Protein AF-A0A6B1FDM1-F1 (afdb_monomer_lite)

Structure (mmCIF, N/CA/C/O backbone):
data_AF-A0A6B1FDM1-F1
#
_entry.id   AF-A0A6B1FDM1-F1
#
loop_
_atom_site.group_PDB
_atom_site.id
_atom_site.type_symbol
_atom_site.label_atom_id
_atom_site.label_alt_id
_atom_site.label_comp_id
_atom_site.label_asym_id
_atom_site.label_entity_id
_atom_site.label_seq_id
_atom_site.pdbx_PDB_ins_code
_atom_site.Cartn_x
_atom_site.Cartn_y
_atom_site.Cartn_z
_atom_site.occupancy
_atom_site.B_iso_or_equiv
_atom_site.auth_seq_id
_atom_site.auth_comp_id
_atom_site.auth_asym_id
_atom_site.auth_atom_id
_atom_site.pdbx_PDB_model_num
ATOM 1 N N . MET A 1 1 ? 19.917 7.417 -15.029 1.00 42.50 1 MET A N 1
ATOM 2 C CA . MET A 1 1 ? 18.644 6.910 -14.487 1.00 42.50 1 MET A CA 1
ATOM 3 C C . MET A 1 1 ? 17.565 7.818 -15.052 1.00 42.50 1 MET A C 1
ATOM 5 O O . MET A 1 1 ? 17.485 8.949 -14.603 1.00 42.50 1 MET A O 1
ATOM 9 N N . LYS A 1 2 ? 16.844 7.414 -16.111 1.00 45.94 2 LYS A N 1
ATOM 10 C CA . LYS A 1 2 ? 15.558 8.073 -16.402 1.00 45.94 2 LYS A CA 1
ATOM 11 C C . LYS A 1 2 ? 14.758 7.973 -15.104 1.00 45.94 2 LYS A C 1
ATOM 13 O O . LYS A 1 2 ? 14.708 6.878 -14.539 1.00 45.94 2 LYS A O 1
ATOM 18 N N . ASP A 1 3 ? 14.332 9.107 -14.557 1.00 71.25 3 ASP A N 1
ATOM 19 C CA . ASP A 1 3 ? 13.854 9.185 -13.178 1.00 71.25 3 ASP A CA 1
ATOM 20 C C . ASP A 1 3 ? 12.719 8.180 -12.980 1.00 71.25 3 ASP A C 1
ATOM 22 O O . ASP A 1 3 ? 11.755 8.171 -13.742 1.00 71.25 3 ASP A O 1
ATOM 26 N N . LEU A 1 4 ? 12.811 7.339 -11.946 1.00 70.56 4 LEU A N 1
ATOM 27 C CA . LEU A 1 4 ? 11.765 6.378 -11.563 1.00 70.56 4 LEU A CA 1
ATOM 28 C C . LEU A 1 4 ? 10.365 7.032 -11.548 1.00 70.56 4 LEU A C 1
ATOM 30 O O . LEU A 1 4 ? 9.361 6.398 -11.851 1.00 70.56 4 LEU A O 1
ATOM 34 N N . LEU A 1 5 ? 10.314 8.331 -11.254 1.00 73.50 5 LEU A N 1
ATOM 35 C CA . LEU A 1 5 ? 9.120 9.171 -11.270 1.00 73.50 5 LEU A CA 1
ATOM 36 C C . LEU A 1 5 ? 8.546 9.416 -12.667 1.00 73.50 5 LEU A C 1
ATOM 38 O O . LEU A 1 5 ? 7.332 9.378 -12.836 1.00 73.50 5 LEU A O 1
ATOM 42 N N . GLU A 1 6 ? 9.391 9.681 -13.662 1.00 76.81 6 GLU A N 1
ATOM 43 C CA . GLU A 1 6 ? 8.963 9.832 -15.055 1.00 76.81 6 GLU A CA 1
ATOM 44 C C . GLU A 1 6 ? 8.383 8.507 -15.561 1.00 76.81 6 GLU A C 1
ATOM 46 O O . GLU A 1 6 ? 7.276 8.478 -16.094 1.00 76.81 6 GLU A O 1
ATOM 51 N N . PHE A 1 7 ? 9.050 7.394 -15.243 1.00 77.75 7 PHE A N 1
ATOM 52 C CA . PHE A 1 7 ? 8.566 6.062 -15.597 1.00 77.75 7 PHE A CA 1
ATOM 53 C C . PHE A 1 7 ? 7.201 5.743 -14.970 1.00 77.75 7 PHE A C 1
ATOM 55 O O . PHE A 1 7 ? 6.278 5.317 -15.666 1.00 77.75 7 PHE A O 1
ATOM 62 N N . VAL A 1 8 ? 7.043 5.956 -13.659 1.00 78.12 8 VAL A N 1
ATOM 63 C CA . VAL A 1 8 ? 5.786 5.649 -12.952 1.00 78.12 8 VAL A CA 1
ATOM 64 C C . VAL A 1 8 ? 4.645 6.583 -13.405 1.00 78.12 8 VAL A C 1
ATOM 66 O O . VAL A 1 8 ? 3.480 6.193 -13.353 1.00 78.12 8 VAL A O 1
ATOM 69 N N . ARG A 1 9 ? 4.943 7.788 -13.919 1.00 76.56 9 ARG A N 1
ATOM 70 C CA . ARG A 1 9 ? 3.938 8.661 -14.563 1.00 76.56 9 ARG A CA 1
ATOM 71 C C . ARG A 1 9 ? 3.458 8.114 -15.907 1.00 76.56 9 ARG A C 1
ATOM 73 O O . ARG A 1 9 ? 2.264 8.192 -16.195 1.00 76.56 9 ARG A O 1
ATOM 80 N N . GLU A 1 10 ? 4.363 7.586 -16.725 1.00 80.19 10 GLU A N 1
ATOM 81 C CA . GLU A 1 10 ? 4.032 7.008 -18.036 1.00 80.19 10 GLU A CA 1
ATOM 82 C C . GLU A 1 10 ? 3.361 5.632 -17.914 1.00 80.19 10 GLU A C 1
ATOM 84 O O . GLU A 1 10 ? 2.503 5.268 -18.726 1.00 80.19 10 GLU A O 1
ATOM 89 N N . THR A 1 11 ? 3.705 4.891 -16.861 1.00 82.25 11 THR A N 1
ATOM 90 C CA . THR A 1 11 ? 3.257 3.518 -16.627 1.00 82.25 11 THR A CA 1
ATOM 91 C C . THR A 1 11 ? 2.510 3.427 -15.293 1.00 82.25 11 THR A C 1
ATOM 93 O O . THR A 1 11 ? 3.068 2.957 -14.315 1.00 82.25 11 THR A O 1
ATOM 96 N N . PRO A 1 12 ? 1.247 3.876 -15.195 1.00 81.75 12 PRO A N 1
ATOM 97 C CA . PRO A 1 12 ? 0.527 3.857 -13.923 1.00 81.75 12 PRO A CA 1
ATOM 98 C C . PRO A 1 12 ? 0.198 2.424 -13.474 1.00 81.75 12 PRO A C 1
ATOM 100 O O . PRO A 1 12 ? -0.090 1.568 -14.314 1.00 81.75 12 PRO A O 1
ATOM 103 N N . ILE A 1 13 ? 0.159 2.212 -12.152 1.00 86.06 13 ILE A N 1
ATOM 104 C CA . ILE A 1 13 ? -0.189 0.935 -11.493 1.00 86.06 13 ILE A CA 1
ATOM 105 C C . ILE A 1 13 ? -1.529 0.390 -12.005 1.00 86.06 13 ILE A C 1
ATOM 107 O O . ILE A 1 13 ? -1.641 -0.782 -12.353 1.00 86.06 13 ILE A O 1
ATOM 111 N N . ASP A 1 14 ? -2.538 1.260 -12.103 1.00 85.81 14 ASP A N 1
ATOM 112 C CA . ASP A 1 14 ? -3.818 0.955 -12.735 1.00 85.81 14 ASP A CA 1
ATOM 113 C C . ASP A 1 14 ? -4.148 2.027 -13.781 1.00 85.81 14 ASP A C 1
ATOM 115 O O . ASP A 1 14 ? -4.350 3.207 -13.478 1.00 85.81 14 ASP A O 1
ATOM 119 N N . ARG A 1 15 ? -4.216 1.610 -15.049 1.00 80.31 15 ARG A N 1
ATOM 120 C CA . ARG A 1 15 ? -4.551 2.499 -16.171 1.00 80.31 15 ARG A CA 1
ATOM 121 C C . ARG A 1 15 ? -6.011 2.949 -16.164 1.00 80.31 15 ARG A C 1
ATOM 123 O O . ARG A 1 15 ? -6.291 3.991 -16.755 1.00 80.31 15 ARG A O 1
ATOM 130 N N . ARG A 1 16 ? -6.915 2.174 -15.556 1.00 84.88 16 ARG A N 1
ATOM 131 C CA . ARG A 1 16 ? -8.363 2.429 -15.516 1.00 84.88 16 ARG A CA 1
ATOM 132 C C . ARG A 1 16 ? -8.765 3.323 -14.344 1.00 84.88 16 ARG A C 1
ATOM 134 O O . ARG A 1 16 ? -9.761 4.022 -14.471 1.00 84.88 16 ARG A O 1
ATOM 141 N N . ARG A 1 17 ? -8.005 3.304 -13.243 1.00 83.06 17 ARG A N 1
ATOM 142 C CA . ARG A 1 17 ? -8.274 4.064 -12.005 1.00 83.06 17 ARG A CA 1
ATOM 143 C C . ARG A 1 17 ? -7.063 4.893 -11.578 1.00 83.06 17 ARG A C 1
ATOM 145 O O . ARG A 1 17 ? -6.530 4.729 -10.481 1.00 83.06 17 ARG A O 1
ATOM 152 N N . ARG A 1 18 ? -6.573 5.763 -12.464 1.00 79.25 18 ARG A N 1
ATOM 153 C CA . ARG A 1 18 ? -5.328 6.527 -12.237 1.00 79.25 18 ARG A CA 1
ATOM 154 C C . ARG A 1 18 ? -5.411 7.436 -11.013 1.00 79.25 18 ARG A C 1
ATOM 156 O O . ARG A 1 18 ? -4.438 7.590 -10.285 1.00 79.25 18 ARG A O 1
ATOM 163 N N . GLU A 1 19 ? -6.577 8.022 -10.781 1.00 82.69 19 GLU A N 1
ATOM 164 C CA . GLU A 1 19 ? -6.888 8.896 -9.652 1.00 82.69 19 GLU A CA 1
ATOM 165 C C . GLU A 1 19 ? -6.703 8.218 -8.288 1.00 82.69 19 GLU A C 1
ATOM 167 O O . GLU A 1 19 ? -6.422 8.900 -7.303 1.00 82.69 19 GLU A O 1
ATOM 172 N N . ARG A 1 20 ? -6.799 6.882 -8.242 1.00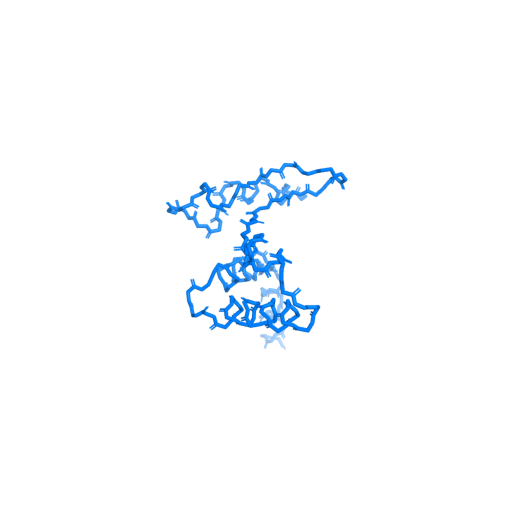 83.75 20 ARG A N 1
ATOM 173 C CA . ARG A 1 20 ? -6.593 6.069 -7.037 1.00 83.75 20 ARG A CA 1
ATOM 174 C C . ARG A 1 20 ? -5.118 5.953 -6.639 1.00 83.75 20 ARG A C 1
ATOM 176 O O . ARG A 1 20 ? -4.825 5.688 -5.477 1.00 83.75 20 ARG A O 1
ATOM 183 N N . TYR A 1 21 ? -4.202 6.201 -7.576 1.00 84.44 21 TYR A N 1
ATOM 184 C CA . TYR A 1 21 ? -2.755 6.110 -7.373 1.00 84.44 21 TYR A CA 1
ATOM 185 C C . TYR A 1 21 ? -2.073 7.459 -7.638 1.00 84.44 21 TYR A C 1
ATOM 187 O O . TYR A 1 21 ? -1.306 7.610 -8.596 1.00 84.44 21 TYR A O 1
ATOM 195 N N . PRO A 1 22 ? -2.393 8.497 -6.846 1.00 80.69 22 PRO A N 1
ATOM 196 C CA . PRO A 1 22 ? -1.906 9.833 -7.124 1.00 80.69 22 PRO A CA 1
ATOM 197 C C . PRO A 1 22 ? -0.419 9.924 -6.781 1.00 80.69 22 PRO A C 1
ATOM 199 O O . PRO A 1 22 ? -0.057 9.779 -5.621 1.00 80.69 22 PRO A O 1
ATOM 202 N N . MET A 1 23 ? 0.436 10.234 -7.759 1.00 80.44 23 MET A N 1
ATOM 203 C CA . MET A 1 23 ? 1.847 10.532 -7.498 1.00 80.44 23 MET A CA 1
ATOM 204 C C . MET A 1 23 ? 1.996 11.954 -6.942 1.00 80.44 23 MET A C 1
ATOM 206 O O . MET A 1 23 ? 2.154 12.917 -7.699 1.00 80.44 23 MET A O 1
ATOM 210 N N . LYS A 1 24 ? 1.920 12.101 -5.619 1.00 83.94 24 LYS A N 1
ATOM 211 C CA . LYS A 1 24 ? 1.989 13.393 -4.925 1.00 83.94 24 LYS A CA 1
ATOM 212 C C . LYS A 1 24 ? 3.314 13.530 -4.173 1.00 83.94 24 LYS A C 1
ATOM 214 O O . LYS A 1 24 ? 3.672 12.627 -3.419 1.00 83.94 24 LYS A O 1
ATOM 219 N N . PRO A 1 25 ? 4.043 14.647 -4.331 1.00 82.44 25 PRO A N 1
ATOM 220 C CA . PRO A 1 25 ? 5.201 14.905 -3.485 1.00 82.44 25 PRO A CA 1
ATOM 221 C C . PRO A 1 25 ? 4.746 15.048 -2.026 1.00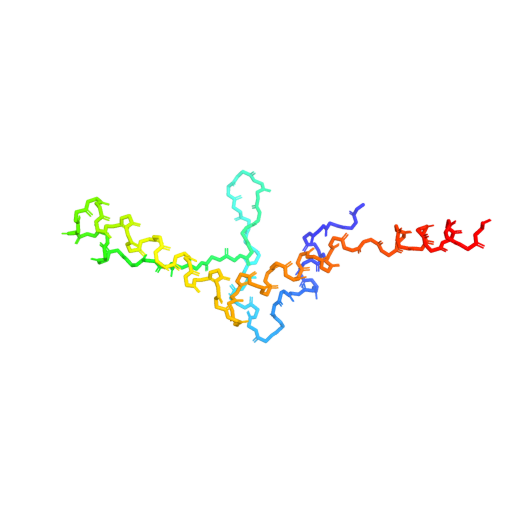 82.44 25 PRO A C 1
ATOM 223 O O . PRO A 1 25 ? 3.778 15.757 -1.741 1.00 82.44 25 PRO A O 1
ATOM 226 N N . LYS A 1 26 ? 5.439 14.373 -1.108 1.00 84.69 26 LYS A N 1
ATOM 227 C CA . LYS A 1 26 ? 5.290 14.542 0.342 1.00 84.69 26 LYS A CA 1
ATOM 228 C C . LYS A 1 26 ? 6.500 15.276 0.908 1.00 84.69 26 LYS A C 1
ATOM 230 O O . LYS A 1 26 ? 7.540 15.418 0.258 1.00 84.69 26 LYS A O 1
ATOM 235 N N . GLU A 1 27 ? 6.352 15.743 2.141 1.00 79.38 27 GLU A N 1
ATOM 236 C CA . GLU A 1 27 ? 7.462 16.280 2.920 1.00 79.38 27 GLU A CA 1
ATOM 237 C C . GLU A 1 27 ? 8.608 15.244 2.966 1.00 79.38 27 GLU A C 1
ATOM 239 O O . GLU A 1 27 ? 8.373 14.037 2.950 1.00 79.38 27 GLU A O 1
ATOM 244 N N . PHE A 1 28 ? 9.861 15.709 2.973 1.00 68.12 28 PHE A N 1
ATOM 245 C CA . PHE A 1 28 ? 11.072 14.867 3.040 1.00 68.12 28 PHE A CA 1
ATOM 246 C C . PHE A 1 28 ? 11.472 14.069 1.777 1.00 68.12 28 PHE A C 1
ATOM 248 O O . PHE A 1 28 ? 12.212 13.097 1.886 1.00 68.12 28 PHE A O 1
ATOM 255 N N . ARG A 1 29 ? 11.115 14.538 0.569 1.00 74.75 29 ARG A N 1
ATOM 256 C CA . ARG A 1 29 ? 11.572 14.005 -0.746 1.00 74.75 29 ARG A CA 1
ATOM 257 C C . ARG A 1 29 ? 11.027 12.625 -1.146 1.00 74.75 29 ARG A C 1
ATOM 259 O O . ARG A 1 29 ? 11.538 12.030 -2.094 1.00 74.75 29 ARG A O 1
ATOM 266 N N . TYR A 1 30 ? 9.977 12.141 -0.495 1.00 79.88 30 TYR A N 1
ATOM 267 C CA . TYR A 1 30 ? 9.270 10.936 -0.930 1.00 79.88 30 TYR A CA 1
ATOM 268 C C . TYR A 1 30 ? 8.031 11.300 -1.754 1.00 79.88 30 TYR A C 1
ATOM 270 O O . TYR A 1 30 ? 7.469 12.388 -1.612 1.00 79.88 30 TYR A O 1
ATOM 278 N N . PHE A 1 31 ? 7.602 10.384 -2.619 1.00 81.25 31 PHE A N 1
ATOM 279 C CA . PHE A 1 31 ? 6.356 10.510 -3.368 1.00 81.25 31 PHE A CA 1
ATOM 280 C C . PHE A 1 31 ? 5.347 9.513 -2.813 1.00 81.25 31 PHE A C 1
ATOM 282 O O . PHE A 1 31 ? 5.614 8.315 -2.752 1.00 81.25 31 PHE A O 1
ATOM 289 N N . GLU A 1 32 ? 4.185 10.015 -2.411 1.00 85.31 32 GLU A N 1
ATOM 290 C CA . GLU A 1 32 ? 3.011 9.178 -2.198 1.00 85.31 32 GLU A CA 1
ATOM 291 C C . GLU A 1 32 ? 2.520 8.723 -3.568 1.00 85.31 32 GLU A C 1
ATOM 293 O O . GLU A 1 32 ? 2.447 9.533 -4.486 1.00 85.31 32 GLU A O 1
ATOM 298 N N . ILE A 1 33 ? 2.228 7.434 -3.705 1.00 83.50 33 ILE A N 1
ATOM 299 C CA . ILE A 1 33 ? 1.682 6.832 -4.933 1.00 83.50 33 ILE A CA 1
ATOM 300 C C . ILE A 1 33 ? 0.381 6.069 -4.673 1.00 83.50 33 ILE A C 1
ATOM 302 O O . ILE A 1 33 ? -0.288 5.665 -5.616 1.00 83.50 33 ILE A O 1
ATOM 306 N N . TYR A 1 34 ? 0.036 5.852 -3.404 1.00 87.06 34 TYR A N 1
ATOM 307 C CA . TYR A 1 34 ? -1.165 5.163 -2.958 1.00 87.06 34 TYR A CA 1
ATOM 308 C C . TYR A 1 34 ? -1.414 5.493 -1.484 1.00 87.06 34 TYR A C 1
ATOM 310 O O . TYR A 1 34 ? -0.471 5.550 -0.695 1.00 87.06 34 TYR A O 1
ATOM 318 N N . SER A 1 35 ? -2.676 5.708 -1.123 1.00 86.81 35 SER A N 1
ATOM 319 C CA . SER A 1 35 ? -3.123 5.867 0.258 1.00 86.81 35 SER A CA 1
ATOM 320 C C . SER A 1 35 ? -4.555 5.362 0.359 1.00 86.81 35 SER A C 1
ATOM 322 O O . SER A 1 35 ? -5.395 5.695 -0.480 1.00 86.81 35 SER A O 1
ATOM 324 N N . HIS A 1 36 ? -4.821 4.533 1.359 1.00 87.19 36 HIS A N 1
ATOM 325 C CA . HIS A 1 36 ? -6.130 3.948 1.589 1.00 87.19 36 HIS A CA 1
ATOM 326 C C . HIS A 1 36 ? -6.349 3.776 3.084 1.00 87.19 36 HIS A C 1
ATOM 328 O O . HIS A 1 36 ? -5.485 3.264 3.796 1.00 87.19 36 HIS A O 1
ATOM 334 N N . GLN A 1 37 ? -7.500 4.244 3.552 1.00 89.94 37 GLN A N 1
ATOM 335 C CA . GLN A 1 37 ? -7.891 4.116 4.943 1.00 89.94 37 GLN A CA 1
ATOM 336 C C . GLN A 1 37 ? -8.467 2.719 5.173 1.00 89.94 37 GLN A C 1
ATOM 338 O O . GLN A 1 37 ? -9.491 2.378 4.591 1.00 89.94 37 GLN A O 1
ATOM 343 N N . LEU A 1 38 ? -7.805 1.934 6.025 1.00 88.81 38 LEU A N 1
ATOM 344 C CA . LEU A 1 38 ? -8.250 0.589 6.406 1.00 88.81 38 LEU A CA 1
ATOM 345 C C . LEU A 1 38 ? -9.215 0.598 7.597 1.00 88.81 38 LEU A C 1
ATOM 347 O O . LEU A 1 38 ? -10.070 -0.272 7.705 1.00 88.81 38 LEU A O 1
ATOM 351 N N . VAL A 1 39 ? -9.083 1.582 8.491 1.00 90.12 39 VAL A N 1
ATOM 352 C CA . VAL A 1 39 ? -9.888 1.708 9.713 1.00 90.12 39 VAL A CA 1
ATOM 353 C C . VAL A 1 39 ? -10.355 3.157 9.868 1.00 90.12 39 VAL A C 1
ATOM 355 O O . VAL A 1 39 ? -9.551 4.086 9.755 1.00 90.12 39 VAL A O 1
ATOM 358 N N . GLY A 1 40 ? -11.659 3.339 10.088 1.00 89.75 40 GLY A N 1
ATOM 359 C CA . GLY A 1 40 ? -12.309 4.636 10.299 1.00 89.75 40 GLY A CA 1
ATOM 360 C C . GLY A 1 40 ? -12.129 5.191 11.714 1.00 89.75 40 GLY A C 1
ATOM 361 O O . GLY A 1 40 ? -11.912 4.438 12.666 1.00 89.75 40 GLY A O 1
ATOM 362 N N . ASP A 1 41 ? -12.255 6.510 11.868 1.00 88.50 41 ASP A N 1
ATOM 363 C CA . ASP A 1 41 ? -12.100 7.201 13.159 1.00 88.50 41 ASP A CA 1
ATOM 364 C C . ASP A 1 41 ? -13.149 6.755 14.187 1.00 88.50 41 ASP A C 1
ATOM 366 O O . ASP A 1 41 ? -12.891 6.753 15.390 1.00 88.50 41 ASP A O 1
ATOM 370 N N . GLU A 1 42 ? -14.322 6.325 13.734 1.00 86.69 42 GLU A N 1
ATOM 371 C CA . GLU A 1 42 ? -15.399 5.773 14.555 1.00 86.69 42 GLU A CA 1
ATOM 372 C C . GLU A 1 42 ? -15.015 4.462 15.255 1.00 86.69 42 GLU A C 1
ATOM 374 O O . GLU A 1 42 ? -15.473 4.201 16.364 1.00 86.69 42 GLU A O 1
ATOM 379 N N . ILE A 1 43 ? -14.136 3.657 14.649 1.00 81.00 43 ILE A N 1
ATOM 380 C CA . ILE A 1 43 ? -13.615 2.425 15.261 1.00 81.00 43 ILE A CA 1
ATOM 381 C C . ILE A 1 43 ? -12.547 2.775 16.304 1.00 81.00 43 ILE A C 1
ATOM 383 O O . ILE A 1 43 ? -12.417 2.104 17.328 1.00 81.00 43 ILE A O 1
ATOM 387 N N . LEU A 1 44 ? -11.796 3.851 16.065 1.00 83.00 44 LEU A N 1
ATOM 388 C CA . LEU A 1 44 ? -10.730 4.314 16.951 1.00 83.00 44 LEU A CA 1
ATOM 389 C C . LEU A 1 44 ? -11.275 5.090 18.163 1.00 83.00 44 LEU A C 1
ATOM 391 O O . LEU A 1 44 ? -10.702 5.031 19.252 1.00 83.00 44 LEU A O 1
ATOM 395 N N . SER A 1 45 ? -12.386 5.810 17.995 1.00 81.12 45 SER A N 1
ATOM 396 C CA . SER A 1 45 ? -12.978 6.683 19.010 1.00 81.12 45 SER A CA 1
ATOM 397 C C . SER A 1 45 ? -14.054 5.961 19.828 1.00 8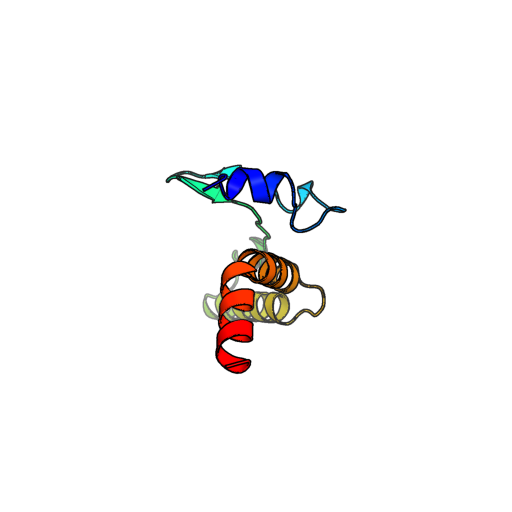1.12 45 SER A C 1
ATOM 399 O O . SER A 1 45 ? -15.247 6.046 19.569 1.00 81.12 45 SER A O 1
ATOM 401 N N . GLY A 1 46 ? -13.626 5.255 20.876 1.00 71.88 46 GLY A N 1
ATOM 402 C CA . GLY A 1 46 ? -14.536 4.646 21.862 1.00 71.88 46 GLY A CA 1
ATOM 403 C C . GLY A 1 46 ? -14.295 3.162 22.125 1.00 71.88 46 GLY A C 1
ATOM 404 O O . GLY A 1 46 ? -14.878 2.605 23.054 1.00 71.88 46 GLY A O 1
ATOM 405 N N . ALA A 1 47 ? -13.408 2.534 21.356 1.00 80.56 47 ALA A N 1
ATOM 406 C CA . ALA A 1 47 ? -12.941 1.179 21.600 1.00 80.56 47 ALA A CA 1
ATOM 407 C C . ALA A 1 47 ? -11.789 1.154 22.622 1.00 80.56 47 ALA A C 1
ATOM 409 O O . ALA A 1 47 ? -11.026 2.110 22.773 1.00 80.56 47 ALA A O 1
ATOM 410 N N . SER A 1 48 ? -11.648 0.036 23.337 1.00 89.81 48 SER A N 1
ATOM 411 C CA . SER A 1 48 ? -10.458 -0.209 24.155 1.00 89.81 48 SER A CA 1
ATOM 412 C C . SER A 1 48 ? -9.231 -0.402 23.258 1.00 89.81 48 SER A C 1
ATOM 414 O O . SER A 1 48 ? -9.353 -0.822 22.108 1.00 89.81 48 SER A O 1
ATOM 416 N N . THR A 1 49 ? -8.028 -0.172 23.789 1.00 89.12 49 THR A N 1
ATOM 417 C CA . THR A 1 49 ? -6.773 -0.387 23.045 1.00 89.12 49 THR A CA 1
ATOM 418 C C . THR A 1 49 ? -6.679 -1.790 22.436 1.00 89.12 49 THR A C 1
ATOM 420 O O . THR A 1 49 ? -6.190 -1.946 21.318 1.00 89.12 49 THR A O 1
ATOM 423 N N . THR A 1 50 ? -7.168 -2.813 23.143 1.00 90.94 50 THR A N 1
ATOM 424 C CA . THR A 1 50 ? -7.193 -4.197 22.648 1.00 90.94 50 THR A CA 1
ATOM 425 C C . THR A 1 50 ? -8.127 -4.346 21.452 1.00 90.94 50 THR A C 1
ATOM 427 O O . THR A 1 50 ? -7.703 -4.870 20.429 1.00 90.94 50 THR A O 1
ATOM 430 N N . ALA A 1 51 ? -9.350 -3.815 21.539 1.00 88.38 51 ALA A N 1
ATOM 431 C CA . ALA A 1 51 ? -10.317 -3.874 20.445 1.00 88.38 51 ALA A CA 1
ATOM 432 C C . ALA A 1 51 ? -9.832 -3.102 19.205 1.00 88.38 51 ALA A C 1
ATOM 434 O O . ALA A 1 51 ? -9.989 -3.578 18.085 1.00 88.38 51 ALA A O 1
ATOM 435 N N . VAL A 1 52 ? -9.170 -1.953 19.396 1.00 90.19 52 VAL A N 1
ATOM 436 C CA . VAL A 1 52 ? -8.525 -1.217 18.296 1.00 90.19 52 VAL A CA 1
ATOM 437 C C . VAL A 1 52 ? -7.418 -2.051 17.655 1.00 90.19 52 VAL A C 1
ATOM 439 O O . VAL A 1 52 ? -7.349 -2.142 16.434 1.00 90.19 52 VAL A O 1
ATOM 442 N N . THR A 1 53 ? -6.559 -2.679 18.461 1.00 91.50 53 THR A N 1
ATOM 443 C CA . THR A 1 53 ? -5.453 -3.506 17.951 1.00 91.50 53 THR A CA 1
ATOM 444 C C . THR A 1 53 ? -5.971 -4.694 17.140 1.00 91.50 53 THR A C 1
ATOM 446 O O . THR A 1 53 ? -5.441 -4.974 16.067 1.00 91.50 53 THR A O 1
ATOM 449 N N . GLU A 1 54 ? -7.011 -5.376 17.625 1.00 93.00 54 GLU A N 1
ATOM 450 C CA . GLU A 1 54 ? -7.644 -6.490 16.911 1.00 93.00 54 GLU A CA 1
ATOM 451 C C . GLU A 1 54 ? -8.289 -6.028 15.600 1.00 93.00 54 GLU A C 1
ATOM 453 O O . GLU A 1 54 ? -8.034 -6.635 14.561 1.00 93.00 54 GLU A O 1
ATOM 458 N N . ALA A 1 55 ? -9.036 -4.920 15.618 1.00 90.69 55 ALA A N 1
ATOM 459 C CA . ALA A 1 55 ? -9.669 -4.367 14.421 1.00 90.69 55 ALA A CA 1
ATOM 460 C C . ALA A 1 55 ? -8.643 -3.943 13.360 1.00 90.69 55 ALA A C 1
ATOM 462 O O . ALA A 1 55 ? -8.801 -4.252 12.181 1.00 90.69 55 ALA A O 1
ATOM 463 N N . VAL A 1 56 ? -7.561 -3.274 13.774 1.00 92.19 56 VAL A N 1
ATOM 464 C CA . VAL A 1 56 ? -6.466 -2.889 12.871 1.00 92.19 56 VAL A CA 1
ATOM 465 C C . VAL A 1 56 ? -5.793 -4.121 12.284 1.00 92.19 56 VAL A C 1
ATOM 467 O O . VAL A 1 56 ? -5.551 -4.159 11.081 1.00 92.19 56 VAL A O 1
ATOM 470 N N . ARG A 1 57 ? -5.503 -5.134 13.108 1.00 93.75 57 ARG A N 1
ATOM 471 C CA . ARG A 1 57 ? -4.880 -6.370 12.631 1.00 93.75 57 ARG A CA 1
ATOM 472 C C . ARG A 1 57 ? -5.754 -7.061 11.591 1.00 93.75 57 ARG A C 1
ATOM 474 O O . ARG A 1 57 ? -5.257 -7.376 10.519 1.00 93.75 57 ARG A O 1
ATOM 481 N N . GLN A 1 58 ? -7.038 -7.239 11.888 1.00 93.62 58 GLN A N 1
ATOM 482 C CA . GLN A 1 58 ? -7.974 -7.867 10.962 1.00 93.62 58 GLN A CA 1
ATOM 483 C C . GLN A 1 58 ? -8.069 -7.089 9.642 1.00 93.62 58 GLN A C 1
ATOM 485 O O . GLN A 1 58 ? -7.972 -7.690 8.578 1.00 93.62 58 GLN A O 1
ATOM 490 N N . ALA A 1 59 ? -8.186 -5.759 9.696 1.00 91.69 59 ALA A N 1
ATOM 491 C CA . ALA A 1 59 ? -8.267 -4.931 8.494 1.00 91.69 59 ALA A CA 1
ATOM 492 C C . ALA A 1 59 ? -6.987 -4.993 7.639 1.00 91.69 59 ALA A C 1
ATOM 494 O O . ALA A 1 59 ? -7.053 -4.928 6.412 1.00 91.69 59 ALA A O 1
ATOM 495 N N . VAL A 1 60 ? -5.815 -5.123 8.272 1.00 92.00 60 VAL A N 1
ATOM 496 C CA . VAL A 1 60 ? -4.544 -5.332 7.564 1.00 92.00 60 VAL A CA 1
ATOM 497 C C . VAL A 1 60 ? -4.502 -6.716 6.927 1.00 92.00 60 VAL A C 1
ATOM 499 O O . VAL A 1 60 ? -4.194 -6.802 5.742 1.00 92.00 60 VAL A O 1
ATOM 502 N N . ASP A 1 61 ? -4.829 -7.770 7.675 1.00 92.69 61 ASP A N 1
ATOM 503 C CA . ASP A 1 61 ? -4.813 -9.147 7.171 1.00 92.69 61 ASP A CA 1
ATOM 504 C C . ASP A 1 61 ? -5.764 -9.283 5.962 1.00 92.69 61 ASP A C 1
ATOM 506 O O . ASP A 1 61 ? -5.357 -9.743 4.897 1.00 92.69 61 ASP A O 1
ATOM 510 N N . GLU A 1 62 ? -6.986 -8.750 6.059 1.00 90.44 62 GLU A N 1
ATOM 511 C CA . GLU A 1 62 ? -7.949 -8.719 4.948 1.00 90.44 62 GLU A CA 1
ATOM 512 C C . GLU A 1 62 ? -7.430 -7.941 3.728 1.00 90.44 62 GLU A C 1
ATOM 514 O O . GLU A 1 62 ? -7.635 -8.358 2.587 1.00 90.44 62 GLU A O 1
ATOM 519 N N . PHE A 1 63 ? -6.737 -6.818 3.942 1.00 90.25 63 PHE A N 1
ATOM 520 C CA . PHE A 1 63 ? -6.157 -6.037 2.850 1.00 90.25 63 PHE A CA 1
ATOM 521 C C . PHE A 1 63 ? -5.001 -6.762 2.152 1.00 90.25 63 PHE A C 1
ATOM 523 O O . PHE A 1 63 ? -4.857 -6.640 0.934 1.00 90.25 63 PHE A O 1
ATOM 530 N N . LEU A 1 64 ? -4.175 -7.496 2.898 1.00 88.81 64 LEU A N 1
ATOM 531 C CA . LEU A 1 64 ? -3.041 -8.238 2.347 1.00 88.81 64 LEU A CA 1
ATOM 532 C C . LEU A 1 64 ? -3.489 -9.506 1.611 1.00 88.81 64 LEU A C 1
ATOM 534 O O . LEU A 1 64 ? -2.961 -9.788 0.534 1.00 88.81 64 LEU A O 1
ATOM 538 N N . ASP A 1 65 ? -4.473 -10.222 2.158 1.00 87.25 65 ASP A N 1
ATOM 539 C CA . ASP A 1 65 ? -4.911 -11.530 1.658 1.00 87.25 65 ASP A CA 1
ATOM 540 C C . ASP A 1 65 ? -6.007 -11.449 0.582 1.00 87.25 65 ASP A C 1
ATOM 542 O O . ASP A 1 65 ? -6.312 -12.448 -0.075 1.00 87.25 65 ASP A O 1
ATOM 546 N N . ALA A 1 66 ? -6.614 -10.278 0.365 1.00 85.00 66 ALA A N 1
ATOM 547 C CA . ALA A 1 66 ? -7.631 -10.122 -0.667 1.00 85.00 66 ALA A CA 1
ATOM 548 C C . ALA A 1 66 ? -7.052 -10.340 -2.083 1.00 85.00 66 ALA A C 1
ATOM 550 O O . ALA A 1 66 ? -6.117 -9.667 -2.521 1.00 85.00 66 ALA A O 1
ATOM 551 N N . GLU A 1 67 ? -7.673 -11.264 -2.822 1.00 74.12 67 GLU A N 1
ATOM 552 C CA . GLU A 1 67 ? -7.237 -11.725 -4.151 1.00 74.12 67 GLU A CA 1
ATOM 553 C C . GLU A 1 67 ? -7.174 -10.589 -5.195 1.00 74.12 67 GLU A C 1
ATOM 555 O O . GLU A 1 67 ? -6.303 -10.591 -6.061 1.00 74.12 67 GLU A O 1
ATOM 560 N N . ASP A 1 68 ? -8.036 -9.572 -5.069 1.00 73.44 68 ASP A N 1
ATOM 561 C CA . ASP A 1 68 ? -8.021 -8.342 -5.883 1.00 73.44 68 ASP A CA 1
ATOM 562 C C . ASP A 1 68 ? -7.713 -7.089 -5.039 1.00 73.44 68 ASP A C 1
ATOM 564 O O . ASP A 1 68 ? -8.292 -6.012 -5.226 1.00 73.44 68 ASP A O 1
ATOM 568 N N . SER A 1 69 ? -6.818 -7.222 -4.055 1.00 83.44 69 SER A N 1
ATOM 569 C CA . SER A 1 69 ? -6.376 -6.085 -3.252 1.00 83.44 69 SER A CA 1
ATOM 570 C C . SER A 1 69 ? -5.458 -5.153 -4.040 1.00 83.44 69 SER A C 1
ATOM 572 O O . SER A 1 69 ? -4.682 -5.547 -4.920 1.00 83.44 69 SER A O 1
ATOM 574 N N . ASP A 1 70 ? -5.492 -3.870 -3.680 1.00 86.44 70 ASP A N 1
ATOM 575 C CA . ASP A 1 70 ? -4.519 -2.922 -4.213 1.00 86.44 70 ASP A CA 1
ATOM 576 C C . ASP A 1 70 ? -3.092 -3.274 -3.768 1.00 86.44 70 ASP A C 1
ATOM 578 O O . ASP A 1 70 ? -2.153 -2.943 -4.487 1.00 86.44 70 ASP A O 1
ATOM 582 N N . TYR A 1 71 ? -2.920 -3.974 -2.637 1.00 88.12 71 TYR A N 1
ATOM 583 C CA . TYR A 1 71 ? -1.619 -4.469 -2.187 1.00 88.12 71 TYR A CA 1
ATOM 584 C C . TYR A 1 71 ? -0.987 -5.400 -3.221 1.00 88.12 71 TYR A C 1
ATOM 586 O O . TYR A 1 71 ? 0.127 -5.130 -3.676 1.00 88.12 71 TYR A O 1
ATOM 594 N N . THR A 1 72 ? -1.711 -6.439 -3.645 1.00 87.88 72 THR A N 1
ATOM 595 C CA . THR A 1 72 ? -1.234 -7.403 -4.646 1.00 87.88 72 THR A CA 1
ATOM 596 C C . THR A 1 72 ? -0.881 -6.694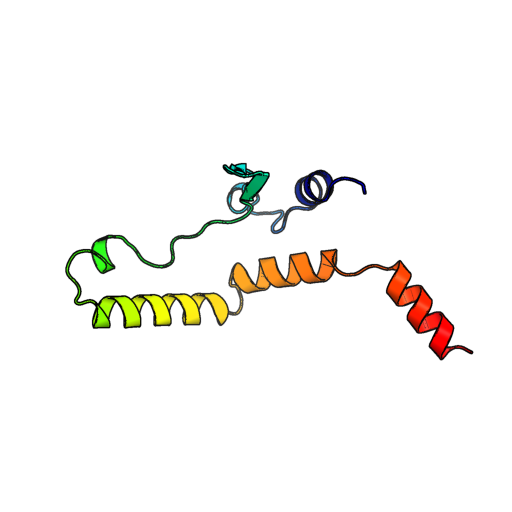 -5.949 1.00 87.88 72 THR A C 1
ATOM 598 O O . THR A 1 72 ? 0.219 -6.868 -6.474 1.00 87.88 72 THR A O 1
ATOM 601 N N . ARG A 1 73 ? -1.748 -5.787 -6.416 1.00 88.12 73 ARG A N 1
ATOM 602 C CA . ARG A 1 73 ? -1.515 -5.021 -7.650 1.00 88.12 73 ARG A CA 1
ATOM 603 C C . ARG A 1 73 ? -0.280 -4.118 -7.574 1.00 88.12 73 ARG A C 1
ATOM 605 O O . ARG A 1 73 ? 0.497 -4.063 -8.525 1.00 88.12 73 ARG A O 1
ATOM 612 N N . ILE A 1 74 ? -0.088 -3.405 -6.462 1.00 88.50 74 ILE A N 1
ATOM 613 C CA . ILE A 1 74 ? 1.092 -2.552 -6.237 1.00 88.50 74 ILE A CA 1
ATOM 614 C C . ILE A 1 74 ? 2.360 -3.409 -6.167 1.00 88.50 74 ILE A C 1
ATOM 616 O O . ILE A 1 74 ? 3.374 -3.060 -6.773 1.00 88.50 74 ILE A O 1
ATOM 620 N N . ASN A 1 75 ? 2.306 -4.527 -5.442 1.00 87.00 75 ASN A N 1
ATOM 621 C CA . ASN A 1 75 ? 3.424 -5.451 -5.291 1.00 87.00 75 ASN A CA 1
ATOM 622 C C . ASN A 1 75 ? 3.856 -6.032 -6.645 1.00 87.00 75 ASN A C 1
ATOM 624 O O . ASN A 1 75 ? 5.037 -5.971 -6.987 1.00 87.00 75 ASN A O 1
ATOM 628 N N . ASP A 1 76 ? 2.910 -6.510 -7.454 1.00 87.19 76 ASP A N 1
ATOM 629 C CA . ASP A 1 76 ? 3.189 -7.028 -8.795 1.00 87.19 76 ASP A CA 1
ATOM 630 C C . ASP A 1 76 ? 3.745 -5.945 -9.721 1.00 87.19 76 ASP A C 1
ATOM 632 O O . ASP A 1 76 ? 4.739 -6.172 -10.411 1.00 87.19 76 ASP A O 1
ATOM 636 N N . TYR A 1 77 ? 3.177 -4.736 -9.674 1.00 87.00 77 TYR A N 1
ATOM 637 C CA . TYR A 1 77 ? 3.691 -3.596 -10.428 1.00 87.00 77 TYR A CA 1
ATOM 638 C C . TYR A 1 77 ? 5.171 -3.330 -10.109 1.00 87.00 77 TYR A C 1
ATOM 640 O O . TYR A 1 77 ? 5.999 -3.265 -11.020 1.00 87.00 77 TYR A O 1
ATOM 648 N N . PHE A 1 78 ? 5.541 -3.242 -8.828 1.00 83.19 78 PHE A N 1
ATOM 649 C CA . PHE A 1 78 ? 6.934 -3.015 -8.437 1.00 83.19 78 PHE A CA 1
ATOM 650 C C . PHE A 1 78 ? 7.856 -4.198 -8.724 1.00 83.19 78 PHE A C 1
ATOM 652 O O . PHE A 1 78 ? 9.019 -3.975 -9.058 1.00 83.19 78 PHE A O 1
ATOM 659 N N . ARG A 1 79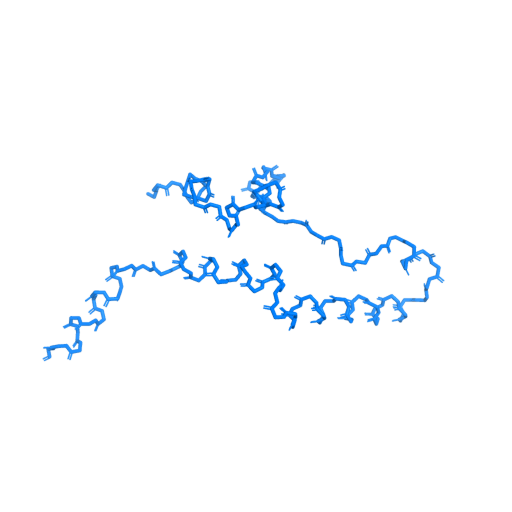 ? 7.362 -5.438 -8.658 1.00 82.75 79 ARG A N 1
ATOM 660 C CA . ARG A 1 79 ? 8.119 -6.620 -9.100 1.00 82.75 79 ARG A CA 1
ATOM 661 C C . ARG A 1 79 ? 8.442 -6.546 -10.588 1.00 82.75 79 ARG A C 1
ATOM 663 O O . ARG A 1 79 ? 9.586 -6.781 -10.967 1.00 82.75 79 ARG A O 1
ATOM 670 N N . CYS A 1 80 ? 7.477 -6.148 -11.417 1.00 79.50 80 CYS A N 1
ATOM 671 C CA . CYS A 1 80 ? 7.711 -5.915 -12.840 1.00 79.50 80 CYS A CA 1
ATOM 672 C C . CYS A 1 80 ? 8.716 -4.779 -13.081 1.00 79.50 80 CYS A C 1
ATOM 674 O O . CYS A 1 80 ? 9.560 -4.910 -13.962 1.00 79.50 80 CYS A O 1
ATOM 676 N N . LEU A 1 81 ? 8.679 -3.697 -12.293 1.00 75.12 81 LEU A N 1
ATOM 677 C CA . LEU A 1 81 ? 9.671 -2.614 -12.389 1.00 75.12 81 LEU A CA 1
ATOM 678 C C . LEU A 1 81 ? 11.077 -3.034 -11.959 1.00 75.12 81 LEU A C 1
ATOM 680 O O . LEU A 1 81 ? 12.065 -2.560 -12.518 1.00 75.12 81 LEU A O 1
ATOM 684 N N . ALA A 1 82 ? 11.173 -3.877 -10.932 1.00 72.00 82 ALA A N 1
ATOM 685 C CA . ALA A 1 82 ? 12.442 -4.392 -10.433 1.00 72.00 82 ALA A CA 1
ATOM 686 C C . ALA A 1 82 ? 13.095 -5.370 -11.419 1.00 72.00 82 ALA A C 1
ATOM 688 O O . ALA A 1 82 ? 14.300 -5.616 -11.328 1.00 72.00 82 ALA A O 1
ATOM 689 N N . PHE A 1 83 ? 12.323 -5.905 -12.369 1.00 65.88 83 PHE A N 1
ATOM 690 C CA . PHE A 1 83 ? 12.833 -6.764 -13.423 1.00 65.88 83 PHE A CA 1
ATOM 691 C C . PHE A 1 83 ? 13.767 -5.966 -14.342 1.00 65.88 83 PHE A C 1
ATOM 693 O O . PHE A 1 83 ? 13.335 -5.170 -15.175 1.00 65.88 83 PHE A O 1
ATOM 700 N N . ARG A 1 84 ? 15.077 -6.178 -14.181 1.00 58.00 84 ARG A N 1
ATOM 701 C CA . ARG A 1 84 ? 16.100 -5.672 -15.100 1.00 58.00 84 ARG A CA 1
ATOM 702 C C . ARG A 1 84 ? 16.287 -6.693 -16.224 1.00 58.00 84 ARG A C 1
ATOM 704 O O . ARG A 1 84 ? 16.891 -7.733 -15.965 1.00 58.00 84 ARG A O 1
ATOM 711 N N . PRO A 1 85 ? 15.830 -6.429 -17.459 1.00 58.88 85 PRO A N 1
ATOM 712 C CA . PRO A 1 85 ? 15.995 -7.381 -18.561 1.00 58.88 85 PRO A CA 1
ATOM 713 C C . PRO A 1 85 ? 17.470 -7.720 -18.851 1.00 58.88 85 PRO A C 1
ATOM 715 O O . PRO A 1 85 ? 17.766 -8.822 -19.296 1.00 58.88 85 PRO A O 1
ATOM 718 N N . GLU A 1 86 ? 18.398 -6.818 -18.527 1.00 59.69 86 GLU A N 1
ATOM 719 C CA . GLU A 1 86 ? 19.849 -7.017 -18.649 1.00 59.69 86 GLU A CA 1
ATOM 720 C C . GLU A 1 86 ? 20.377 -8.134 -17.728 1.00 59.69 86 GLU A C 1
ATOM 722 O O . GLU A 1 86 ? 21.136 -8.983 -18.178 1.00 59.69 86 GLU A O 1
ATOM 727 N N . ALA A 1 87 ? 19.902 -8.206 -16.478 1.00 55.75 87 ALA A N 1
ATOM 728 C CA . ALA A 1 87 ? 20.313 -9.241 -15.520 1.00 55.75 87 ALA A CA 1
ATOM 729 C C . ALA A 1 87 ? 19.799 -10.640 -15.910 1.00 55.75 87 ALA A C 1
ATOM 731 O O . ALA A 1 87 ? 20.398 -11.657 -15.579 1.00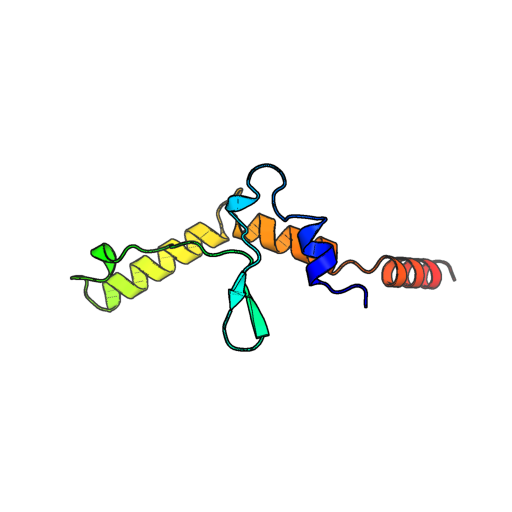 55.75 87 ALA A O 1
ATOM 732 N N . VAL A 1 88 ? 18.678 -10.689 -16.630 1.00 56.78 88 VAL A N 1
ATOM 733 C CA . VAL A 1 88 ? 18.081 -11.933 -17.133 1.00 56.78 88 VAL A CA 1
ATOM 734 C C . VAL A 1 88 ? 18.824 -12.409 -18.377 1.00 56.78 88 VAL A C 1
ATOM 736 O O . VAL A 1 88 ? 19.052 -13.602 -18.532 1.00 56.78 88 VAL A O 1
ATOM 739 N N . ALA A 1 89 ? 19.247 -11.485 -19.243 1.00 57.78 89 ALA A N 1
ATOM 740 C CA . ALA A 1 89 ? 20.084 -11.808 -20.393 1.00 57.78 89 ALA A CA 1
ATOM 741 C C . ALA A 1 89 ? 21.474 -12.324 -19.976 1.00 57.78 89 ALA A C 1
ATOM 743 O O . ALA A 1 89 ? 21.964 -13.270 -20.587 1.00 57.78 89 ALA A O 1
ATOM 744 N N . GLU A 1 90 ? 22.079 -11.756 -18.927 1.00 55.28 90 GLU A N 1
ATOM 745 C CA . GLU A 1 90 ? 23.334 -12.256 -18.342 1.00 55.28 90 GLU A CA 1
ATOM 746 C C . GLU A 1 90 ? 23.169 -13.656 -17.733 1.00 55.28 90 GLU A C 1
ATOM 748 O O . GLU A 1 90 ? 23.950 -14.547 -18.054 1.00 55.28 90 GLU A O 1
ATOM 753 N N . ALA A 1 91 ? 22.114 -13.889 -16.943 1.00 55.34 91 ALA A N 1
ATOM 754 C CA . ALA A 1 91 ? 21.851 -15.201 -16.343 1.00 55.34 91 ALA A CA 1
ATOM 755 C C . ALA A 1 91 ? 21.631 -16.309 -17.393 1.00 55.34 91 ALA A C 1
ATOM 757 O O . ALA A 1 91 ? 22.149 -17.413 -17.257 1.00 55.34 91 ALA A O 1
ATOM 758 N N . VAL A 1 92 ? 20.908 -16.012 -18.479 1.00 65.81 92 VAL A N 1
ATOM 759 C CA . VAL A 1 92 ? 20.689 -16.967 -19.582 1.00 65.81 92 VAL A CA 1
ATOM 760 C C . VAL A 1 92 ? 21.971 -17.201 -20.396 1.00 65.81 92 VAL A C 1
ATOM 762 O O . VAL A 1 92 ? 22.173 -18.294 -20.921 1.00 65.81 92 VAL A O 1
ATOM 765 N N . ALA A 1 93 ? 22.849 -16.200 -20.507 1.00 59.62 93 ALA A N 1
ATOM 766 C CA . ALA A 1 93 ? 24.138 -16.345 -21.181 1.00 59.62 93 ALA A CA 1
ATOM 767 C C . ALA A 1 93 ? 25.146 -17.179 -20.368 1.00 59.62 93 ALA A C 1
ATOM 769 O O . ALA A 1 93 ? 25.948 -17.892 -20.970 1.00 59.62 93 ALA A O 1
ATOM 770 N N . GLU A 1 94 ? 25.098 -17.125 -19.032 1.00 56.78 94 GLU A N 1
ATOM 771 C CA . GLU A 1 94 ? 25.923 -17.966 -18.150 1.00 56.78 94 GLU A CA 1
ATOM 772 C C . GLU A 1 94 ? 25.481 -19.438 -18.133 1.00 56.78 94 GLU A C 1
ATOM 774 O O . GLU A 1 94 ? 26.335 -20.313 -18.068 1.00 56.78 94 GLU A O 1
ATOM 779 N N . GLU A 1 95 ? 24.182 -19.738 -18.244 1.00 60.22 95 GLU A N 1
ATOM 780 C CA . GLU A 1 95 ? 23.686 -21.128 -18.324 1.00 60.22 95 GLU A CA 1
ATOM 781 C C . GLU A 1 95 ? 23.923 -21.796 -19.692 1.00 60.22 95 GLU A C 1
ATOM 783 O O . GLU A 1 95 ? 23.863 -23.021 -19.809 1.00 60.22 95 GLU A O 1
ATOM 788 N N . ALA A 1 96 ? 24.167 -21.007 -20.741 1.00 59.16 96 ALA A N 1
ATOM 789 C CA . ALA A 1 96 ? 24.402 -21.492 -22.103 1.00 59.16 96 ALA A CA 1
ATOM 790 C C . ALA A 1 96 ? 25.883 -21.797 -22.415 1.00 59.16 96 ALA A C 1
ATOM 792 O O . ALA A 1 96 ? 26.196 -22.151 -23.557 1.00 59.16 96 ALA A O 1
ATOM 793 N N . ASN A 1 97 ? 26.777 -21.645 -21.434 1.00 49.09 97 ASN A N 1
ATOM 794 C CA . ASN A 1 97 ? 28.233 -21.790 -21.550 1.00 49.09 97 ASN A CA 1
ATOM 795 C C . ASN A 1 97 ? 28.763 -22.870 -20.594 1.00 49.09 97 ASN A C 1
ATOM 797 O O . ASN A 1 97 ? 29.834 -23.442 -20.897 1.00 49.09 97 ASN A O 1
#

Foldseek 3Di:
DPDPVVVCVVPPLDPVCCVQQDQDDDPPGDTGRHDDDLDDVVQVPPDDPVSNVVSVVVSVVCQCPPPPHVNVSVVVVVVVVVDDVVVVVVVVVVVVD

Secondary structure (DSSP, 8-state):
---HHHHHHHS-S-SS-GGGS--EE-GGG-EE-----SS-HHHHSSS-HHHHHHHHHHHHHHHHH-TT-HHHHHHHHHHHHH--HHHHHHHHHHHT-

pLDDT: mean 79.21, std 12.04, range [42.5, 93.75]

Radius of gyration: 18.95 Å; chains: 1; bounding box: 44×38×46 Å

Sequence (97 aa):
MKDLLEFVRETPIDRRRRERYPMKPKEFRYFEIYSHQLVGDEILSGASTTAVTEAVRQAVDEFLDAEDSDYTRINDYFRCLAFRPEAVAEAVAEEAN